Protein AF-A0A6G3XLM2-F1 (afdb_monomer_lite)

Secondary structure (DSSP, 8-state):
-HHHHHHH-GGGGGGHHHHHHGGG-----TT-TTHHHHHHHHHHHGGGGGSTT--HHHHHHHHHHHHHHHHHT-

Radius of gyration: 17.8 Å; chains: 1; bounding box: 32×35×43 Å

Foldseek 3Di:
DVLVVLLPDPVNVVCNVVSVCVVVDDDQPVVQPLSVQLVVLCVVQVVQLPDPPGDVCVSVVVSVVSSVVSRVVD

Organism: NCBI:txid2706086

Sequence (74 aa):
SASAAMEADKKHKKLRPFLAALPNSTFTPYGKTSWATVSDAIKKKIGSAVAPGSNPESILGEVAAEATRAEAAE

Structure (mmCIF, N/CA/C/O backbone):
data_AF-A0A6G3XLM2-F1
#
_entry.id   AF-A0A6G3XLM2-F1
#
loop_
_atom_site.group_PDB
_atom_site.id
_atom_site.type_symbol
_atom_site.label_atom_id
_atom_site.label_alt_id
_atom_site.label_comp_id
_atom_site.label_asym_id
_atom_site.label_entity_id
_atom_site.label_seq_id
_atom_site.pdbx_PDB_ins_code
_atom_site.Cartn_x
_atom_site.Cartn_y
_atom_site.Cartn_z
_atom_site.occupancy
_atom_site.B_iso_or_equiv
_atom_site.auth_seq_id
_atom_site.auth_comp_id
_atom_site.auth_asym_id
_atom_site.auth_atom_id
_atom_site.pdbx_PDB_model_num
ATOM 1 N N . SER A 1 1 ? 16.055 -13.327 -14.501 1.00 85.75 1 SER A N 1
ATOM 2 C CA . SER A 1 1 ? 14.579 -13.245 -14.576 1.00 85.75 1 SER A CA 1
ATOM 3 C C . SER A 1 1 ? 14.166 -12.620 -15.904 1.00 85.75 1 SER A C 1
ATOM 5 O O . SER A 1 1 ? 14.999 -11.993 -16.555 1.00 85.75 1 SER A O 1
ATOM 7 N N . ALA A 1 2 ? 12.893 -12.736 -16.295 1.00 91.38 2 ALA A N 1
ATOM 8 C CA . ALA A 1 2 ? 12.369 -12.005 -17.453 1.00 91.38 2 ALA A CA 1
ATOM 9 C C . ALA A 1 2 ? 12.502 -10.476 -17.285 1.00 91.38 2 ALA A C 1
ATOM 11 O O . ALA A 1 2 ? 12.814 -9.782 -18.247 1.00 91.38 2 ALA A O 1
ATOM 12 N N . SER A 1 3 ? 12.349 -9.952 -16.060 1.00 91.56 3 SER A N 1
ATOM 13 C CA . SER A 1 3 ? 12.508 -8.522 -15.756 1.00 91.56 3 SER A CA 1
ATOM 14 C C . SER A 1 3 ? 13.916 -7.99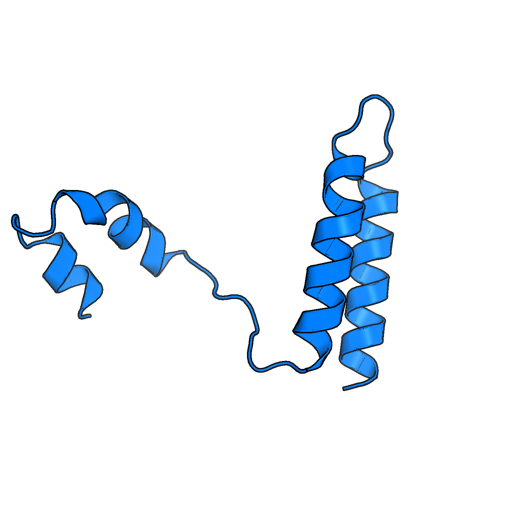1 -16.044 1.00 91.56 3 SER A C 1
ATOM 16 O O . SER A 1 3 ? 14.041 -6.972 -16.716 1.00 91.56 3 SER A O 1
ATOM 18 N N . ALA A 1 4 ? 14.966 -8.713 -15.639 1.00 92.06 4 ALA A N 1
ATOM 19 C CA . ALA A 1 4 ? 16.353 -8.321 -15.908 1.00 92.06 4 ALA A CA 1
ATOM 20 C C . ALA A 1 4 ? 16.682 -8.337 -17.414 1.00 92.06 4 ALA A C 1
ATOM 22 O O . ALA A 1 4 ? 17.351 -7.439 -17.923 1.00 92.06 4 ALA A O 1
ATOM 23 N N . ALA A 1 5 ? 16.161 -9.326 -18.152 1.00 95.00 5 ALA A N 1
ATOM 24 C CA . ALA A 1 5 ? 16.310 -9.382 -19.607 1.00 95.00 5 ALA A CA 1
ATOM 25 C C . ALA A 1 5 ? 15.588 -8.212 -20.302 1.00 95.00 5 ALA A C 1
ATOM 27 O O . ALA A 1 5 ? 16.115 -7.638 -21.254 1.00 95.00 5 ALA A O 1
ATOM 28 N N . MET A 1 6 ? 14.403 -7.826 -19.812 1.00 95.62 6 MET A N 1
ATOM 29 C CA . MET A 1 6 ? 13.685 -6.659 -20.326 1.00 95.62 6 MET A CA 1
ATOM 30 C C . MET A 1 6 ? 14.407 -5.344 -20.019 1.00 95.62 6 MET A C 1
ATOM 32 O O . MET A 1 6 ? 14.392 -4.444 -20.849 1.00 95.62 6 MET A O 1
ATOM 36 N N . GLU A 1 7 ? 15.065 -5.223 -18.868 1.00 94.31 7 GLU A N 1
ATOM 37 C CA . GLU A 1 7 ? 15.759 -3.997 -18.463 1.00 94.31 7 GLU A CA 1
ATOM 38 C C . GLU A 1 7 ? 16.990 -3.701 -19.341 1.00 94.31 7 GLU A C 1
ATOM 40 O O . GLU A 1 7 ? 17.212 -2.553 -19.757 1.00 94.31 7 GLU A O 1
ATOM 45 N N . ALA A 1 8 ? 17.742 -4.753 -19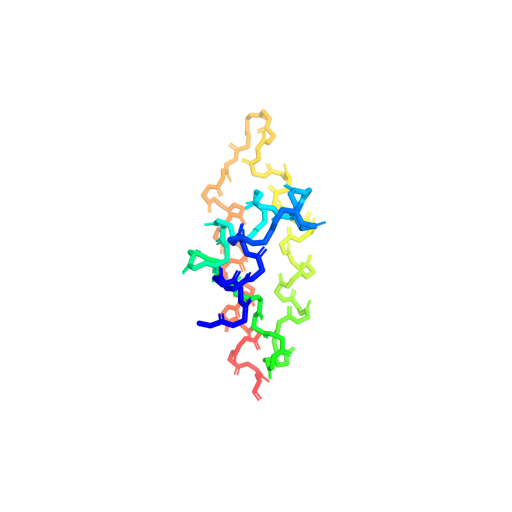.687 1.00 94.31 8 ALA A N 1
ATOM 46 C CA . ALA A 1 8 ? 18.914 -4.687 -20.559 1.00 94.31 8 ALA A CA 1
ATOM 47 C C . ALA A 1 8 ? 18.569 -4.328 -22.019 1.00 94.31 8 ALA A C 1
ATOM 49 O O . ALA A 1 8 ? 19.378 -3.713 -22.721 1.00 94.31 8 ALA A O 1
ATOM 50 N N . ASP A 1 9 ? 17.359 -4.651 -22.481 1.00 96.94 9 ASP A N 1
ATOM 51 C CA . ASP A 1 9 ? 16.925 -4.412 -23.856 1.00 96.94 9 ASP A CA 1
ATOM 52 C C . ASP A 1 9 ? 16.513 -2.943 -24.084 1.00 96.94 9 ASP A C 1
ATOM 54 O O . ASP A 1 9 ? 15.643 -2.385 -23.408 1.00 96.94 9 ASP A O 1
ATOM 58 N N . LYS A 1 10 ? 17.117 -2.291 -25.087 1.00 95.94 10 LYS A N 1
ATOM 59 C CA . LYS A 1 10 ? 16.801 -0.898 -25.449 1.00 95.94 10 LYS A CA 1
ATOM 60 C C . LYS A 1 10 ? 15.343 -0.718 -25.883 1.00 95.94 10 LYS A C 1
ATOM 62 O O . LYS A 1 10 ? 14.812 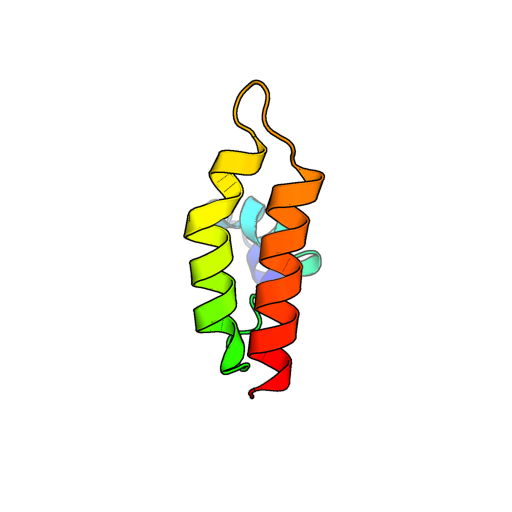0.378 -25.694 1.00 95.94 10 LYS A O 1
ATOM 67 N N . LYS A 1 11 ? 14.681 -1.757 -26.412 1.00 97.62 11 LYS A N 1
ATOM 68 C CA . LYS A 1 11 ? 13.270 -1.680 -26.834 1.00 97.62 11 LYS A CA 1
ATOM 69 C C . LYS A 1 11 ? 12.327 -1.356 -25.672 1.00 97.62 11 LYS A C 1
ATOM 71 O O . LYS A 1 11 ? 11.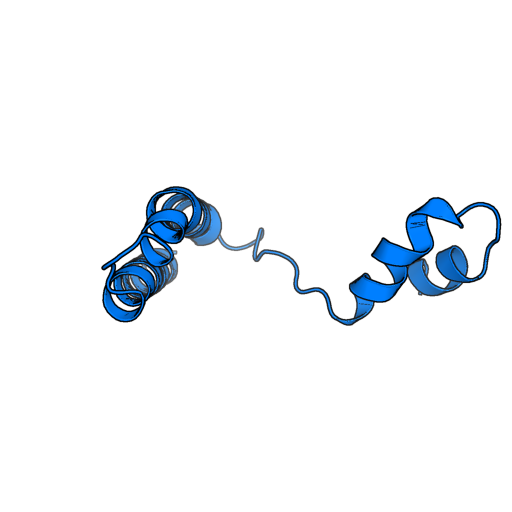295 -0.724 -25.867 1.00 97.62 11 LYS A O 1
ATOM 76 N N . HIS A 1 12 ? 12.732 -1.705 -24.451 1.00 96.69 12 HIS A N 1
ATOM 77 C CA . HIS A 1 12 ? 11.960 -1.523 -23.223 1.00 96.69 12 HIS A CA 1
ATOM 78 C C . HIS A 1 12 ? 12.433 -0.330 -22.390 1.00 96.69 12 HIS A C 1
ATOM 80 O O . HIS A 1 12 ? 12.142 -0.247 -21.199 1.00 96.69 12 HIS A O 1
ATOM 86 N N . LYS A 1 13 ? 13.135 0.641 -22.995 1.00 96.62 13 LYS A N 1
ATOM 87 C CA . LYS A 1 13 ? 13.676 1.814 -22.281 1.00 96.62 13 LYS A CA 1
ATOM 88 C C . LYS A 1 13 ? 12.628 2.534 -21.416 1.00 96.62 13 LYS A C 1
ATOM 90 O O . LYS A 1 13 ? 12.965 2.985 -20.327 1.00 96.62 13 LYS A O 1
ATOM 95 N N . LYS A 1 14 ? 11.370 2.610 -21.870 1.00 97.38 14 LYS A N 1
ATOM 96 C CA . LYS A 1 14 ? 10.257 3.235 -21.126 1.00 97.38 14 LYS A CA 1
ATOM 97 C C . LYS A 1 14 ? 9.839 2.459 -19.867 1.00 97.38 14 LYS A C 1
ATOM 99 O O . LYS A 1 14 ? 9.276 3.058 -18.961 1.00 97.38 14 LYS A O 1
ATOM 104 N N . LEU A 1 15 ? 10.116 1.155 -19.801 1.00 96.12 15 LEU A N 1
ATOM 105 C CA . LEU A 1 15 ? 9.758 0.288 -18.673 1.00 96.12 15 LEU A CA 1
ATOM 106 C C . LEU A 1 15 ? 10.831 0.245 -17.585 1.00 96.12 15 LEU A C 1
ATOM 108 O O . LEU A 1 15 ? 10.542 -0.195 -16.478 1.00 96.12 15 LEU A O 1
ATOM 112 N N . ARG A 1 16 ? 12.055 0.707 -17.869 1.00 94.94 16 ARG A N 1
ATOM 113 C CA . ARG A 1 16 ? 13.187 0.631 -16.931 1.00 94.94 16 ARG A CA 1
ATOM 114 C C . ARG A 1 16 ? 12.882 1.155 -15.522 1.00 94.94 16 ARG A C 1
ATOM 116 O O . ARG A 1 16 ? 13.243 0.448 -14.590 1.00 94.94 16 ARG A O 1
ATOM 123 N N . PRO A 1 17 ? 12.178 2.292 -15.323 1.00 94.69 17 PRO A N 1
ATOM 124 C CA . PRO A 1 17 ? 11.832 2.741 -13.972 1.00 94.69 17 PRO A CA 1
ATOM 125 C C . PRO A 1 17 ? 10.993 1.716 -13.195 1.00 94.69 17 PRO A C 1
ATOM 127 O O . PRO A 1 17 ? 11.230 1.490 -12.015 1.00 94.69 17 PRO A O 1
ATOM 130 N N . PHE A 1 18 ? 10.050 1.051 -13.869 1.00 93.88 18 PHE A N 1
ATOM 131 C CA . PHE A 1 18 ? 9.228 0.003 -13.267 1.00 93.88 18 PHE A CA 1
ATOM 132 C C 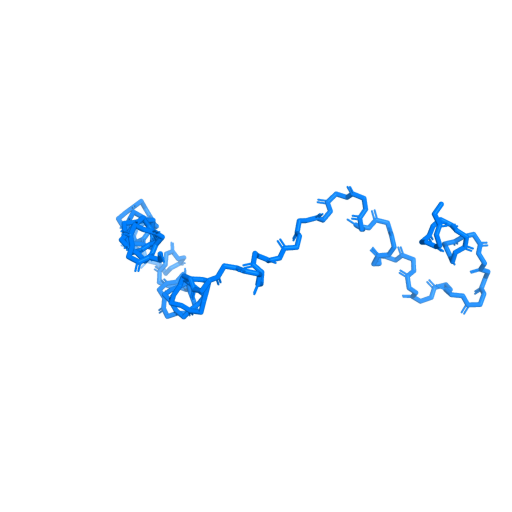. PHE A 1 18 ? 10.048 -1.259 -12.994 1.00 93.88 18 PHE A C 1
ATOM 134 O O . PHE A 1 18 ? 9.967 -1.818 -11.906 1.00 93.88 18 PHE A O 1
ATOM 141 N N . LEU A 1 19 ? 10.868 -1.688 -13.959 1.00 94.94 19 LEU A N 1
ATOM 142 C CA . LEU A 1 19 ? 11.703 -2.886 -13.837 1.00 94.94 19 LEU A CA 1
ATOM 143 C C . LEU A 1 19 ? 12.718 -2.766 -12.695 1.00 94.94 19 LEU A C 1
ATOM 145 O O . LEU A 1 19 ? 12.890 -3.730 -11.955 1.00 94.94 19 LEU A O 1
ATOM 149 N N . ALA A 1 20 ? 13.298 -1.580 -12.502 1.00 92.81 20 ALA A N 1
ATOM 150 C CA . ALA A 1 20 ? 14.203 -1.289 -11.394 1.00 92.81 20 ALA A CA 1
ATOM 151 C C . ALA A 1 20 ? 13.510 -1.356 -10.019 1.00 92.81 20 ALA A C 1
ATOM 153 O O . ALA A 1 20 ? 14.145 -1.687 -9.020 1.00 92.81 20 ALA A O 1
ATOM 154 N N . ALA A 1 21 ? 12.204 -1.074 -9.952 1.00 92.75 21 ALA A N 1
ATOM 155 C CA . ALA A 1 21 ? 11.428 -1.152 -8.714 1.00 92.75 21 ALA A CA 1
ATOM 156 C C . ALA A 1 21 ? 10.946 -2.579 -8.386 1.00 92.75 21 ALA A C 1
ATOM 158 O O . ALA A 1 21 ? 10.723 -2.892 -7.214 1.00 92.75 21 ALA A O 1
ATOM 159 N N . LEU A 1 22 ? 10.794 -3.456 -9.390 1.00 92.44 22 LEU A N 1
ATOM 160 C CA . LEU A 1 22 ? 10.227 -4.802 -9.213 1.00 92.44 22 LEU A CA 1
ATOM 161 C C . LEU A 1 22 ? 10.934 -5.662 -8.149 1.00 92.44 22 LEU A C 1
ATOM 163 O O . LEU A 1 22 ? 10.217 -6.283 -7.368 1.00 92.44 22 LEU A O 1
ATOM 167 N N . PRO A 1 23 ? 12.281 -5.715 -8.052 1.00 91.12 23 PRO A N 1
ATOM 168 C CA . PRO A 1 23 ? 12.958 -6.541 -7.046 1.00 91.12 23 PRO A CA 1
ATOM 169 C C . PRO A 1 23 ? 12.634 -6.158 -5.598 1.00 91.12 23 PRO A C 1
ATOM 171 O O . PRO A 1 23 ? 12.720 -7.003 -4.715 1.00 91.12 23 PRO A O 1
ATOM 174 N N . ASN A 1 24 ? 12.248 -4.900 -5.368 1.00 91.38 24 ASN A N 1
ATOM 175 C CA . ASN A 1 24 ? 11.902 -4.365 -4.050 1.00 91.38 24 ASN A CA 1
ATOM 176 C C . ASN A 1 24 ? 10.383 -4.227 -3.853 1.00 91.38 24 ASN A C 1
ATOM 178 O O . ASN A 1 24 ? 9.927 -3.704 -2.838 1.00 91.38 24 ASN A O 1
ATOM 182 N N . SER A 1 25 ? 9.587 -4.636 -4.842 1.00 92.25 25 SER A N 1
ATOM 183 C CA . SER A 1 25 ? 8.136 -4.497 -4.800 1.00 92.25 25 SER A CA 1
ATOM 184 C C . SER A 1 25 ? 7.506 -5.638 -4.011 1.00 92.25 25 SER A C 1
ATOM 186 O O . SER A 1 25 ? 7.882 -6.798 -4.156 1.00 92.25 25 SER A O 1
ATOM 1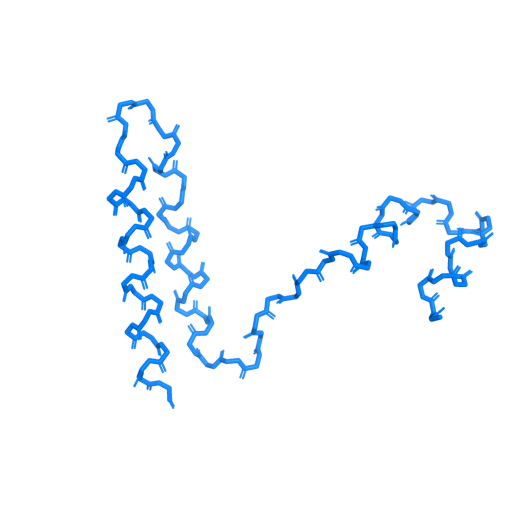88 N N . THR A 1 26 ? 6.488 -5.311 -3.220 1.00 91.94 26 THR A N 1
ATOM 189 C CA . THR A 1 26 ? 5.607 -6.302 -2.595 1.00 91.94 26 THR A CA 1
ATOM 190 C C . THR A 1 26 ? 4.263 -6.261 -3.300 1.00 91.94 26 THR A C 1
ATOM 192 O O . THR A 1 26 ? 3.659 -5.196 -3.435 1.00 91.94 26 THR A O 1
ATOM 195 N N . PHE A 1 27 ? 3.796 -7.414 -3.773 1.00 88.31 27 PHE A N 1
ATOM 196 C CA . PHE A 1 27 ? 2.464 -7.512 -4.354 1.00 88.31 27 PHE A CA 1
ATOM 197 C C . PHE A 1 27 ? 1.409 -7.512 -3.255 1.00 88.31 27 PHE A C 1
ATOM 199 O O . PHE A 1 27 ? 1.610 -8.060 -2.172 1.00 88.31 27 PHE A O 1
ATOM 206 N N . THR A 1 28 ? 0.259 -6.918 -3.556 1.00 89.94 28 THR A N 1
ATOM 207 C CA . THR A 1 28 ? -0.908 -7.013 -2.683 1.00 89.94 28 THR A CA 1
ATOM 208 C C . THR A 1 28 ? -1.288 -8.483 -2.479 1.00 89.94 28 THR A C 1
ATOM 210 O O . THR A 1 28 ? -1.186 -9.255 -3.440 1.00 89.94 28 THR A O 1
ATOM 213 N N . PRO A 1 29 ? -1.770 -8.878 -1.288 1.00 91.94 29 PRO A N 1
ATOM 214 C CA . PRO A 1 29 ? -2.097 -10.264 -0.962 1.00 91.94 29 PRO A CA 1
ATOM 215 C C . PRO A 1 29 ? -3.417 -10.705 -1.623 1.00 91.94 29 PRO A C 1
ATOM 217 O O . PRO A 1 29 ? -4.378 -11.045 -0.947 1.00 91.94 29 PRO A O 1
ATOM 220 N N . TYR A 1 30 ? -3.477 -10.707 -2.959 1.00 87.19 30 TYR A N 1
ATOM 221 C CA . TYR A 1 30 ? -4.698 -10.962 -3.736 1.00 87.19 30 TYR A CA 1
ATOM 222 C C . TYR A 1 30 ? -5.307 -12.353 -3.503 1.00 87.19 30 TYR A C 1
ATOM 224 O O . TYR A 1 30 ? -6.471 -12.563 -3.826 1.00 87.19 30 TYR A O 1
ATOM 232 N N . GLY A 1 31 ? -4.519 -13.297 -2.980 1.00 91.69 31 GLY A N 1
ATOM 233 C CA . GLY A 1 31 ? -4.977 -14.639 -2.629 1.00 91.69 31 GLY A CA 1
ATOM 234 C C . GLY A 1 31 ? -5.709 -14.731 -1.287 1.00 91.69 31 GLY A C 1
ATOM 235 O O . GLY A 1 31 ? -6.280 -15.779 -1.019 1.00 91.69 31 GLY A O 1
ATOM 236 N N . LYS A 1 32 ? -5.694 -13.675 -0.460 1.00 94.75 32 LYS A N 1
ATOM 237 C CA . LYS A 1 32 ? -6.421 -13.635 0.814 1.00 94.75 32 LYS A CA 1
ATOM 238 C C . LYS A 1 32 ? -7.830 -13.085 0.609 1.00 94.75 32 LYS A C 1
ATOM 240 O O . LYS A 1 32 ? -7.977 -12.002 0.037 1.00 94.75 32 LYS A O 1
ATOM 245 N N . THR A 1 33 ? -8.862 -13.771 1.097 1.00 94.94 33 THR A N 1
ATOM 246 C CA . THR A 1 33 ? -10.251 -13.273 1.011 1.00 94.94 33 THR A CA 1
ATOM 247 C C . THR A 1 33 ? -10.436 -12.002 1.845 1.00 94.94 33 THR A C 1
ATOM 249 O O . THR A 1 33 ? -11.152 -11.088 1.426 1.00 94.94 33 THR A O 1
ATOM 252 N N . SER A 1 34 ? -9.693 -11.875 2.951 1.00 95.94 34 SER A N 1
ATOM 253 C CA . SER A 1 34 ? -9.633 -10.669 3.783 1.00 95.94 34 SER A CA 1
ATOM 254 C C . SER A 1 34 ? -9.145 -9.421 3.032 1.00 95.94 34 SER A C 1
ATOM 256 O O . SER A 1 34 ? -9.505 -8.298 3.399 1.00 95.94 34 SER A O 1
ATOM 258 N N . TRP A 1 35 ? -8.379 -9.569 1.940 1.00 95.75 35 TRP A N 1
ATOM 259 C CA . TRP A 1 35 ? -7.756 -8.443 1.234 1.00 95.75 35 TRP A CA 1
ATOM 260 C C . TRP A 1 35 ? -8.758 -7.420 0.691 1.00 95.75 35 TRP A C 1
ATOM 262 O O . TRP A 1 35 ? -8.472 -6.221 0.711 1.00 95.75 35 TRP A O 1
ATOM 272 N N . ALA A 1 36 ? -9.932 -7.852 0.223 1.00 94.81 36 ALA A N 1
ATOM 273 C CA . ALA A 1 36 ? -10.938 -6.929 -0.304 1.00 94.81 36 ALA A CA 1
ATOM 274 C C . ALA A 1 36 ? -11.399 -5.927 0.772 1.00 94.81 36 ALA A C 1
ATOM 276 O O . ALA A 1 36 ? -11.418 -4.719 0.519 1.00 94.81 36 ALA A O 1
ATOM 277 N N . THR A 1 37 ? -11.673 -6.421 1.982 1.00 95.25 37 THR A N 1
ATOM 278 C CA . THR A 1 37 ? -12.057 -5.615 3.150 1.00 95.25 37 THR A CA 1
ATOM 279 C C . THR A 1 37 ? -10.931 -4.673 3.567 1.00 95.25 37 THR A C 1
ATOM 281 O O . THR A 1 37 ? -11.150 -3.471 3.726 1.00 95.25 37 THR A O 1
ATOM 284 N N . VAL A 1 38 ? -9.698 -5.182 3.665 1.00 95.75 38 VAL A N 1
ATOM 285 C CA . VAL A 1 38 ? -8.535 -4.364 4.048 1.00 95.75 38 VAL A CA 1
ATOM 286 C C . VAL A 1 38 ? -8.251 -3.267 3.021 1.00 95.75 38 VAL A C 1
ATOM 288 O O . VAL A 1 38 ? -8.018 -2.114 3.384 1.00 95.75 38 VAL A O 1
ATOM 291 N N . SER A 1 39 ? -8.316 -3.589 1.727 1.00 96.00 39 SER A N 1
ATOM 292 C CA . SER A 1 39 ? -8.106 -2.627 0.641 1.00 96.00 39 SER A CA 1
ATOM 293 C C . SER A 1 39 ? -9.141 -1.500 0.662 1.00 96.00 39 SER A C 1
ATOM 295 O O . SER A 1 39 ? -8.791 -0.341 0.433 1.00 96.00 39 SER A O 1
ATOM 297 N N . ASP A 1 40 ? -10.406 -1.821 0.939 1.00 96.38 40 ASP A N 1
ATOM 298 C CA . ASP A 1 40 ? -11.479 -0.835 1.080 1.00 96.38 40 ASP A CA 1
ATOM 299 C C . ASP A 1 40 ? -11.274 0.065 2.311 1.00 96.38 40 ASP A C 1
ATOM 301 O O . ASP A 1 40 ? -11.338 1.292 2.196 1.00 96.38 40 ASP A O 1
ATOM 305 N N . ALA A 1 41 ? -10.919 -0.519 3.462 1.00 96.31 41 ALA A N 1
ATOM 306 C CA . ALA A 1 41 ? -10.614 0.230 4.682 1.00 96.31 41 ALA A CA 1
ATOM 307 C C . ALA A 1 41 ? -9.458 1.224 4.479 1.00 96.31 41 ALA A C 1
ATOM 309 O O . ALA A 1 41 ? -9.579 2.394 4.852 1.00 96.31 41 ALA A O 1
ATOM 310 N N . ILE A 1 42 ? -8.372 0.791 3.822 1.00 96.06 42 ILE A N 1
ATOM 311 C CA . ILE A 1 42 ? -7.241 1.660 3.467 1.00 96.06 42 ILE A CA 1
ATOM 312 C C . ILE A 1 42 ? -7.724 2.821 2.594 1.00 96.06 42 ILE A C 1
ATOM 314 O O . ILE A 1 42 ? -7.490 3.976 2.944 1.00 96.06 42 ILE A O 1
ATOM 318 N N . LYS A 1 43 ? -8.432 2.543 1.489 1.00 96.12 43 LYS A N 1
ATOM 319 C CA . LYS A 1 43 ? -8.904 3.581 0.550 1.00 96.12 43 LYS A CA 1
ATOM 320 C C . LYS A 1 43 ? -9.789 4.625 1.229 1.00 96.12 43 LYS A C 1
ATOM 322 O O . LYS A 1 43 ? -9.676 5.805 0.912 1.00 96.12 43 LYS A O 1
ATOM 327 N N . LYS A 1 44 ? -10.649 4.205 2.160 1.00 96.62 44 LYS A N 1
ATOM 328 C CA . LYS A 1 44 ? -11.577 5.097 2.869 1.00 96.62 44 LYS A CA 1
ATOM 329 C C . LYS A 1 44 ? -10.905 5.958 3.936 1.00 96.62 44 LYS A C 1
ATOM 331 O O . LYS A 1 44 ? -11.334 7.088 4.141 1.00 96.62 44 LYS A O 1
ATOM 336 N N . LYS A 1 45 ? -9.894 5.432 4.636 1.00 96.00 45 LYS A N 1
ATOM 337 C CA . LYS A 1 45 ? -9.360 6.058 5.861 1.00 96.00 45 LYS A CA 1
ATOM 338 C C . LYS A 1 45 ? -7.994 6.721 5.690 1.00 96.00 45 LYS A C 1
ATOM 340 O O . LYS A 1 45 ? -7.718 7.704 6.370 1.00 96.00 45 LYS A O 1
ATOM 345 N N . ILE A 1 46 ? -7.134 6.228 4.794 1.00 95.62 46 ILE A N 1
ATOM 346 C CA . ILE A 1 46 ? -5.715 6.628 4.776 1.00 95.62 46 ILE A CA 1
ATOM 347 C C . ILE A 1 46 ? -5.503 8.118 4.474 1.00 95.62 46 ILE A C 1
ATOM 349 O O . ILE A 1 46 ? -4.607 8.737 5.039 1.00 95.62 46 ILE A O 1
ATOM 353 N N . GLY A 1 47 ? -6.357 8.724 3.641 1.00 96.50 47 GLY A N 1
ATOM 354 C CA . GLY A 1 47 ? -6.275 10.153 3.323 1.00 96.50 47 GLY A CA 1
ATOM 355 C C . GLY A 1 47 ? -6.506 11.055 4.539 1.00 96.50 47 GLY A C 1
ATOM 356 O O . GLY A 1 47 ? -5.921 12.131 4.629 1.00 96.50 47 GLY A O 1
ATOM 357 N N . SER A 1 48 ? -7.297 10.604 5.516 1.00 96.25 48 SER A N 1
ATOM 358 C CA . SER A 1 48 ? -7.538 11.354 6.751 1.00 96.25 48 SER A CA 1
ATOM 359 C C . SER A 1 48 ? -6.306 11.405 7.654 1.00 96.25 48 SER A C 1
ATOM 361 O O . SER A 1 48 ? -6.170 12.355 8.418 1.00 96.25 48 SER A O 1
ATOM 363 N N . ALA A 1 49 ? -5.390 10.434 7.549 1.00 97.12 49 ALA A N 1
ATOM 364 C CA . ALA A 1 49 ? -4.167 10.386 8.355 1.00 97.12 49 ALA A CA 1
ATOM 365 C C . ALA A 1 49 ? -3.153 11.484 7.996 1.00 97.12 49 ALA A C 1
ATOM 367 O O . ALA A 1 49 ? -2.229 11.730 8.759 1.00 97.12 49 ALA A O 1
ATOM 368 N N . VAL A 1 50 ? -3.303 12.138 6.841 1.00 96.56 50 VAL A N 1
ATOM 369 C CA . VAL A 1 50 ? -2.429 13.240 6.402 1.00 96.56 50 VAL A CA 1
ATOM 370 C C . VAL A 1 50 ? -3.132 14.598 6.439 1.00 96.56 50 VAL A C 1
ATOM 372 O O . VAL A 1 50 ? -2.570 15.602 6.005 1.00 96.56 50 VAL A O 1
ATOM 375 N N . ALA A 1 51 ? -4.365 14.650 6.949 1.00 97.00 51 ALA A N 1
ATOM 376 C CA . ALA A 1 51 ? -5.100 15.898 7.073 1.00 97.00 51 ALA A CA 1
ATOM 377 C C . ALA A 1 51 ? -4.488 16.789 8.176 1.00 97.00 51 ALA A C 1
ATOM 379 O O . ALA A 1 51 ? -4.003 16.267 9.189 1.00 97.00 51 ALA A O 1
ATOM 380 N N . PRO A 1 52 ? -4.526 18.128 8.030 1.00 97.38 52 PRO A N 1
ATOM 381 C CA . PRO A 1 52 ? -4.071 19.044 9.074 1.00 97.38 52 PRO A CA 1
ATOM 382 C C . PRO A 1 52 ? -4.768 18.774 10.414 1.00 97.38 52 PRO A C 1
ATOM 384 O O . PRO A 1 52 ? -5.990 18.655 10.464 1.00 97.38 52 PRO A O 1
ATOM 387 N N . GLY A 1 53 ? -3.992 18.677 11.497 1.00 95.75 53 GLY A N 1
ATOM 388 C CA . GLY A 1 53 ? -4.520 18.426 12.845 1.00 95.75 53 GLY A CA 1
ATOM 389 C C . GLY A 1 53 ? -5.063 17.011 13.083 1.00 95.75 53 GLY A C 1
ATOM 390 O O . GLY A 1 53 ? -5.685 16.774 14.116 1.00 95.75 53 GLY A O 1
ATOM 391 N N . SER A 1 54 ? -4.853 16.074 12.153 1.00 96.75 54 SER A N 1
ATOM 392 C CA . SER A 1 54 ? -5.231 14.669 12.341 1.00 96.75 54 SER A CA 1
ATOM 393 C C . SER A 1 54 ? -4.333 13.954 13.356 1.00 96.75 54 SER A C 1
ATOM 395 O O . SER A 1 54 ? -3.241 14.417 13.690 1.00 96.75 54 SER A O 1
ATOM 397 N N . ASN A 1 55 ? -4.800 12.795 13.832 1.00 97.75 55 ASN A N 1
ATOM 398 C CA . ASN A 1 55 ? -3.993 11.840 14.585 1.00 97.75 55 ASN A CA 1
ATOM 399 C C . ASN A 1 55 ? -3.718 10.604 13.701 1.00 97.75 55 ASN A C 1
ATOM 401 O O . ASN A 1 55 ? -4.570 9.710 13.629 1.00 97.75 55 ASN A O 1
ATOM 405 N N . PRO A 1 56 ? -2.554 10.538 13.023 1.00 97.62 56 PRO A N 1
ATOM 406 C CA . PRO A 1 56 ? -2.209 9.419 12.152 1.00 97.62 56 PRO A CA 1
ATOM 407 C C . PRO A 1 56 ? -2.178 8.082 12.895 1.00 97.62 56 PRO A C 1
ATOM 409 O O . PRO A 1 56 ? -2.614 7.078 12.343 1.00 97.62 56 PRO A O 1
ATOM 412 N N . GLU A 1 57 ? -1.710 8.064 14.146 1.00 98.19 57 GLU A N 1
ATOM 413 C CA . GLU A 1 57 ? -1.622 6.846 14.958 1.00 98.19 57 GLU A CA 1
ATOM 414 C C . GLU A 1 57 ? -3.005 6.224 15.173 1.00 98.19 57 GLU A C 1
ATOM 416 O O . GLU A 1 57 ? -3.193 5.037 14.914 1.00 98.19 57 GLU A O 1
ATOM 421 N N . SER A 1 58 ? -3.999 7.037 15.545 1.00 97.81 58 SER A N 1
ATOM 422 C CA . SER A 1 58 ? -5.382 6.570 15.717 1.00 97.81 58 SER A CA 1
ATOM 423 C C . SER A 1 58 ? -5.958 6.008 14.415 1.00 97.81 58 SER A C 1
ATOM 425 O O . SER A 1 58 ? -6.535 4.923 14.400 1.00 97.81 58 SER A O 1
ATOM 427 N N . ILE A 1 59 ? -5.785 6.726 13.302 1.00 97.31 59 ILE A N 1
ATOM 428 C CA . ILE A 1 59 ? -6.375 6.353 12.008 1.00 97.31 59 ILE A CA 1
ATOM 429 C C . ILE A 1 59 ? -5.721 5.082 11.452 1.00 97.31 59 ILE A C 1
ATOM 431 O O . ILE A 1 59 ? -6.412 4.183 10.972 1.00 97.31 59 ILE A O 1
ATOM 435 N N . LEU A 1 60 ? -4.392 4.982 11.532 1.00 97.31 60 LEU A N 1
ATOM 436 C CA . LEU A 1 60 ? -3.659 3.787 11.114 1.00 97.31 60 LEU A CA 1
ATOM 437 C C . LEU A 1 60 ? -3.949 2.600 12.040 1.00 97.31 60 LEU A C 1
ATOM 439 O O . LEU A 1 60 ? -4.077 1.475 11.556 1.00 97.31 60 LEU A O 1
ATOM 443 N N . GLY A 1 61 ? -4.128 2.846 13.341 1.00 98.00 61 GLY A N 1
ATOM 444 C CA . GLY A 1 61 ? -4.546 1.837 14.313 1.00 98.00 61 GLY A CA 1
ATOM 445 C C . GLY A 1 61 ? -5.918 1.242 13.992 1.00 98.00 61 GLY A C 1
ATOM 446 O O . GLY A 1 61 ? -6.087 0.025 14.040 1.00 98.00 61 GLY A O 1
ATOM 447 N N . GLU A 1 62 ? -6.885 2.064 13.576 1.00 96.81 62 GLU A N 1
ATOM 448 C CA . GLU A 1 62 ? -8.196 1.581 13.123 1.00 96.81 62 GLU A CA 1
ATOM 449 C C . GLU A 1 62 ? -8.099 0.694 11.874 1.00 96.81 62 GLU A C 1
ATOM 451 O O . GLU A 1 62 ? -8.760 -0.344 11.807 1.00 96.81 62 GLU A O 1
ATOM 456 N N . VAL A 1 63 ? -7.273 1.081 10.893 1.00 97.00 63 VAL A N 1
ATOM 457 C CA . VAL A 1 63 ? -7.034 0.277 9.681 1.00 97.00 63 VAL A CA 1
ATOM 458 C C . VAL A 1 63 ? -6.394 -1.064 10.043 1.00 97.00 63 VAL A C 1
ATOM 460 O O . VAL A 1 63 ? -6.824 -2.099 9.538 1.00 97.00 63 VAL A O 1
ATOM 463 N N . ALA A 1 64 ? -5.410 -1.064 10.947 1.00 97.44 64 ALA A N 1
ATOM 464 C CA . ALA A 1 64 ? -4.766 -2.286 11.421 1.00 97.44 64 ALA A CA 1
ATOM 465 C C . ALA A 1 64 ? -5.749 -3.202 12.166 1.00 97.44 64 ALA A C 1
ATOM 467 O O . ALA A 1 64 ? -5.780 -4.404 11.918 1.00 97.44 64 ALA A O 1
ATOM 468 N N . ALA A 1 65 ? -6.599 -2.644 13.032 1.00 97.94 65 ALA A N 1
ATOM 469 C CA . ALA A 1 65 ? -7.597 -3.420 13.763 1.00 97.94 65 ALA A CA 1
ATOM 470 C C . ALA A 1 65 ? -8.645 -4.055 12.831 1.00 97.94 65 ALA A C 1
ATOM 472 O O . ALA A 1 65 ? -9.056 -5.192 13.061 1.00 97.94 65 ALA A O 1
ATOM 473 N N . GLU A 1 66 ? -9.071 -3.346 11.780 1.00 97.06 66 GLU A N 1
ATOM 474 C CA . GLU A 1 66 ? -9.952 -3.902 10.745 1.00 97.06 66 GLU A CA 1
ATOM 475 C C . GLU A 1 66 ? -9.265 -5.035 9.979 1.00 97.06 66 GLU A C 1
ATOM 477 O O . GLU A 1 66 ? -9.870 -6.083 9.773 1.00 97.06 66 GLU A O 1
ATOM 482 N N . ALA A 1 67 ? -7.987 -4.865 9.628 1.00 96.94 67 ALA A N 1
ATOM 483 C CA . ALA A 1 67 ? -7.218 -5.906 8.958 1.00 96.94 67 ALA A CA 1
ATOM 484 C C . ALA A 1 67 ? -7.101 -7.181 9.797 1.00 96.94 67 ALA A C 1
ATOM 486 O O . ALA A 1 67 ? -7.401 -8.260 9.292 1.00 96.94 67 ALA A O 1
ATOM 487 N N . THR A 1 68 ? -6.775 -7.057 11.086 1.00 97.88 68 THR A N 1
ATOM 488 C CA . THR A 1 68 ? -6.718 -8.200 12.008 1.00 97.88 68 THR A CA 1
ATOM 489 C C . THR A 1 68 ? -8.067 -8.913 12.121 1.00 97.88 68 THR A C 1
ATOM 491 O O . THR A 1 68 ? -8.108 -10.140 12.143 1.00 97.88 68 THR A O 1
ATOM 494 N N . ARG A 1 69 ? -9.185 -8.171 12.173 1.00 98.19 69 ARG A N 1
ATOM 495 C CA . ARG A 1 69 ? -10.531 -8.772 12.213 1.00 98.19 69 ARG A CA 1
ATOM 496 C C . ARG A 1 69 ? -10.886 -9.489 10.916 1.00 98.19 69 ARG A C 1
ATOM 498 O O . ARG A 1 69 ? -11.423 -10.588 10.977 1.00 98.19 69 ARG A O 1
ATOM 505 N N . ALA A 1 70 ? -10.604 -8.871 9.771 1.00 97.25 70 ALA A N 1
ATOM 506 C CA . ALA A 1 70 ? -10.886 -9.455 8.466 1.00 97.25 70 ALA A CA 1
ATOM 507 C C . ALA A 1 70 ? -10.073 -10.735 8.244 1.00 97.25 70 ALA A C 1
ATOM 509 O O . ALA A 1 70 ? -10.622 -11.721 7.771 1.00 97.25 70 ALA A O 1
ATOM 510 N N . GLU A 1 71 ? -8.792 -10.733 8.618 1.00 96.44 71 GLU A N 1
ATOM 511 C CA . GLU A 1 71 ? -7.926 -11.911 8.520 1.00 96.44 71 GLU A CA 1
ATOM 512 C C . GLU A 1 71 ? -8.335 -13.025 9.493 1.00 96.44 71 GLU A C 1
ATOM 514 O O . GLU A 1 71 ? -8.273 -14.192 9.135 1.00 96.44 71 GLU A O 1
ATOM 519 N N . ALA A 1 72 ? -8.801 -12.698 10.702 1.00 97.38 72 ALA A N 1
ATOM 520 C CA . ALA A 1 72 ? -9.288 -13.701 11.654 1.00 97.38 72 ALA A CA 1
ATOM 521 C C . ALA A 1 72 ? -10.637 -14.340 11.260 1.00 97.38 72 ALA A C 1
ATOM 523 O O . ALA A 1 72 ? -11.019 -15.352 11.847 1.00 97.38 72 ALA A O 1
ATOM 524 N N . ALA A 1 73 ? -11.378 -13.726 10.332 1.00 95.25 73 ALA A N 1
ATOM 525 C CA . ALA A 1 73 ? -12.671 -14.204 9.841 1.00 95.25 73 ALA A CA 1
ATOM 526 C C . ALA A 1 73 ? -12.579 -14.973 8.507 1.00 95.25 73 ALA A C 1
ATOM 528 O O . ALA A 1 73 ? -13.605 -15.437 8.008 1.00 95.25 73 ALA A O 1
ATOM 529 N N . GLU A 1 74 ? -11.379 -15.056 7.929 1.00 90.50 74 GLU A N 1
ATOM 530 C CA . GLU A 1 74 ? -11.047 -15.841 6.733 1.00 90.50 74 GLU A CA 1
ATOM 531 C C . GLU A 1 74 ? -10.828 -17.321 7.073 1.00 90.50 74 GLU A C 1
ATOM 533 O O . GLU A 1 74 ? -11.333 -18.162 6.293 1.00 90.50 74 GLU A O 1
#

pLDDT: mean 95.12, std 2.67, range [85.75, 98.19]